Protein AF-A0A379FHU0-F1 (afdb_monomer_lite)

Radius of gyration: 14.7 Å; chains: 1; bounding box: 33×19×33 Å

InterPro domains:
  IPR008822 Holliday junction resolvase RusA-like [PF05866] (1-54)
  IPR036614 Holliday junction resolvase RusA-like superfamily [G3DSA:3.30.1330.70] (3-57)
  IPR036614 Holliday junction resolvase RusA-like superfamily [SSF103084] (17-56)

Organism: Proteus mirabilis (NCBI:txid584)

Sequence (57 aa):
MPKSWSKTKRSEMNGKPHQQKPDKDNLEKALLDAIFDDDSRVWDGRVTKSVGKKGGR

Structure (mmCIF, N/CA/C/O backbone):
data_AF-A0A379FHU0-F1
#
_entry.id   AF-A0A379FHU0-F1
#
loop_
_atom_site.group_PDB
_atom_site.id
_atom_site.type_symbol
_atom_site.label_atom_id
_atom_site.label_alt_id
_atom_site.label_comp_id
_atom_site.label_asym_id
_atom_site.label_entity_id
_atom_site.label_seq_id
_atom_site.pdbx_PDB_ins_code
_atom_site.Cartn_x
_atom_site.Cartn_y
_atom_site.Cartn_z
_atom_site.occupancy
_atom_site.B_iso_or_equiv
_atom_site.auth_seq_id
_atom_site.auth_comp_id
_atom_site.auth_asym_id
_atom_site.auth_atom_id
_atom_site.pdbx_PDB_model_num
ATOM 1 N N . MET A 1 1 ? -13.265 -4.654 7.016 1.00 87.75 1 MET A N 1
ATOM 2 C CA . MET A 1 1 ? -13.597 -4.401 8.441 1.00 87.75 1 MET A CA 1
ATOM 3 C C . MET A 1 1 ? -13.821 -5.715 9.186 1.00 87.75 1 MET A C 1
ATOM 5 O O . MET A 1 1 ? -14.514 -6.569 8.633 1.00 87.75 1 MET A O 1
ATOM 9 N N . PRO A 1 2 ? -13.296 -5.879 10.416 1.00 87.19 2 PRO A N 1
ATOM 10 C CA . PRO A 1 2 ? -13.562 -7.045 11.263 1.00 87.19 2 PRO A CA 1
ATOM 11 C C . PRO A 1 2 ? -15.037 -7.183 11.662 1.00 87.19 2 PRO A C 1
ATOM 13 O O . PRO A 1 2 ? -15.704 -6.187 11.947 1.00 87.19 2 PRO A O 1
ATOM 16 N N . LYS A 1 3 ? -15.531 -8.427 11.741 1.00 87.12 3 LYS A N 1
ATOM 17 C CA . LYS A 1 3 ? -16.881 -8.731 12.260 1.00 87.12 3 LYS A CA 1
ATOM 18 C C . LYS A 1 3 ? -17.016 -8.423 13.756 1.00 87.12 3 LYS A C 1
ATOM 20 O O . LYS A 1 3 ? -18.112 -8.119 14.205 1.00 87.12 3 LYS A O 1
ATOM 25 N N . SER A 1 4 ? -15.905 -8.467 14.494 1.00 91.56 4 SER A N 1
ATOM 26 C CA . SER A 1 4 ? -15.834 -8.175 15.931 1.00 91.56 4 SER A CA 1
ATOM 27 C C . SER A 1 4 ? -16.026 -6.696 16.276 1.00 91.56 4 SER A C 1
ATOM 29 O O . SER A 1 4 ? -16.166 -6.354 17.446 1.00 91.56 4 SER A O 1
ATOM 31 N N . TRP A 1 5 ? -16.020 -5.790 15.294 1.00 93.06 5 TRP A N 1
ATOM 32 C CA . TRP A 1 5 ? -16.250 -4.373 15.555 1.00 93.06 5 TRP A CA 1
ATOM 33 C C . TRP A 1 5 ? -17.740 -4.060 15.723 1.00 93.06 5 TRP A C 1
ATOM 35 O O . TRP A 1 5 ? -18.585 -4.467 14.915 1.00 93.06 5 TRP A O 1
ATOM 45 N N . SER A 1 6 ? -18.049 -3.236 16.727 1.00 95.31 6 SER A N 1
ATOM 46 C CA . SER A 1 6 ? -19.372 -2.631 16.898 1.00 95.31 6 SER A CA 1
ATOM 47 C C . SER A 1 6 ? -19.788 -1.832 15.653 1.00 95.31 6 SER A C 1
ATOM 49 O O . SER A 1 6 ? -18.971 -1.514 14.782 1.00 95.31 6 SER A O 1
ATOM 51 N N . LYS A 1 7 ? -21.084 -1.516 15.524 1.00 93.56 7 LYS A N 1
ATOM 52 C CA . LYS A 1 7 ? -21.582 -0.687 14.409 1.00 93.56 7 LYS A CA 1
ATOM 53 C C . LYS A 1 7 ? -20.915 0.697 14.405 1.00 93.56 7 LYS A C 1
ATOM 55 O O . LYS A 1 7 ? -20.460 1.135 13.353 1.00 93.56 7 LYS A O 1
ATOM 60 N N . THR A 1 8 ? -20.774 1.315 15.578 1.00 95.81 8 THR A N 1
ATOM 61 C CA . THR A 1 8 ? -20.128 2.623 15.762 1.00 95.81 8 THR A CA 1
ATOM 62 C C . THR A 1 8 ? -18.671 2.604 15.310 1.00 95.81 8 THR A C 1
ATOM 64 O O . THR A 1 8 ? -18.308 3.348 14.404 1.00 95.81 8 THR A O 1
ATOM 67 N N . LYS A 1 9 ? -17.867 1.653 15.810 1.00 94.69 9 LYS A N 1
ATOM 68 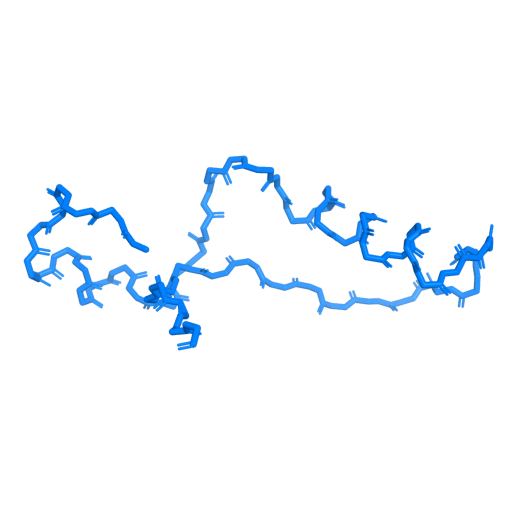C CA . LYS A 1 9 ? -16.450 1.533 15.432 1.00 94.69 9 LYS A CA 1
ATOM 69 C C . LYS A 1 9 ? -16.266 1.298 13.932 1.00 94.69 9 LYS A C 1
ATOM 71 O O . LYS A 1 9 ? -15.336 1.817 13.325 1.00 94.69 9 LYS A O 1
ATOM 76 N N . ARG A 1 10 ? -17.157 0.520 13.307 1.00 93.50 10 ARG A N 1
ATOM 77 C CA . ARG A 1 10 ? -17.155 0.332 11.847 1.00 93.50 10 ARG A CA 1
ATOM 78 C C . ARG A 1 10 ? -17.412 1.633 11.095 1.00 93.50 10 ARG A C 1
ATOM 80 O O . ARG A 1 10 ? -16.769 1.850 10.077 1.00 93.50 10 ARG A O 1
ATOM 87 N N . SER A 1 11 ? -18.318 2.472 11.588 1.00 93.44 11 SER A N 1
ATOM 88 C CA . SER A 1 11 ? -18.603 3.780 10.995 1.00 93.44 11 SER A CA 1
ATOM 89 C C . SER A 1 11 ? -17.414 4.734 11.129 1.00 93.44 11 SER A C 1
ATOM 91 O O . SER A 1 11 ? -16.999 5.325 10.140 1.00 93.44 11 SER A O 1
ATOM 93 N N . GLU A 1 12 ? -16.826 4.832 12.322 1.00 95.00 12 GLU A N 1
ATOM 94 C CA . GLU A 1 12 ? -15.694 5.729 12.616 1.00 95.00 12 GLU A CA 1
ATOM 95 C C . GLU A 1 12 ? -14.428 5.374 11.830 1.00 95.00 12 GLU A C 1
ATOM 97 O O . GLU A 1 12 ? -13.690 6.249 11.375 1.00 95.00 12 GLU A O 1
ATOM 102 N N . MET A 1 13 ? -14.172 4.074 11.677 1.00 95.06 13 MET A N 1
ATOM 103 C CA . MET A 1 13 ? -12.965 3.571 11.029 1.00 95.06 13 MET A CA 1
ATOM 104 C C . MET A 1 13 ? -13.102 3.440 9.513 1.00 95.06 13 MET A C 1
ATOM 106 O O . MET A 1 13 ? -12.096 3.228 8.841 1.00 95.06 13 MET A O 1
ATOM 110 N N . ASN A 1 14 ? -14.308 3.536 8.951 1.00 94.25 14 ASN A N 1
ATOM 111 C CA . ASN A 1 14 ? -14.501 3.430 7.509 1.00 94.25 14 ASN A CA 1
ATOM 112 C C . ASN A 1 14 ? -13.717 4.534 6.778 1.00 94.25 14 ASN A C 1
ATOM 114 O O . ASN A 1 14 ? -13.844 5.712 7.098 1.00 94.25 14 ASN A O 1
ATOM 118 N N . GLY A 1 15 ? -12.888 4.146 5.809 1.00 92.75 15 GLY A N 1
ATOM 119 C CA . GLY A 1 15 ? -12.030 5.064 5.056 1.00 92.75 15 GLY A CA 1
ATOM 120 C C . GLY A 1 15 ? -10.769 5.539 5.792 1.00 92.75 15 GLY A C 1
ATOM 121 O O . GLY A 1 15 ? -9.926 6.181 5.173 1.00 92.75 15 GLY A O 1
ATOM 122 N N . LYS A 1 16 ? -10.584 5.205 7.078 1.00 95.38 16 LYS A N 1
ATOM 123 C CA . LYS A 1 16 ? -9.355 5.535 7.824 1.00 95.38 16 LYS A CA 1
ATOM 124 C C . LYS A 1 16 ? -8.165 4.679 7.357 1.00 95.38 16 LYS A C 1
ATOM 126 O O . LYS A 1 16 ? -8.387 3.598 6.799 1.00 95.38 16 LYS A O 1
ATOM 131 N N . PRO A 1 17 ? -6.912 5.113 7.606 1.00 95.50 17 PRO A N 1
ATOM 132 C CA . PRO A 1 17 ? -5.722 4.329 7.277 1.00 95.50 17 PRO A CA 1
ATOM 133 C C . PRO A 1 17 ? -5.758 2.927 7.895 1.00 95.50 17 PRO A C 1
ATOM 135 O O . PRO A 1 17 ? -6.008 2.761 9.091 1.00 95.50 17 PRO A O 1
ATOM 138 N N . HIS A 1 18 ? -5.508 1.906 7.079 1.00 94.50 18 HIS A N 1
ATOM 139 C CA . HIS A 1 18 ? -5.488 0.517 7.523 1.00 94.50 18 HIS A CA 1
ATOM 140 C C . HIS A 1 18 ? -4.072 0.088 7.921 1.00 94.50 18 HIS A C 1
ATOM 142 O O . HIS A 1 18 ? -3.193 0.002 7.070 1.00 94.50 18 HIS A O 1
ATOM 148 N N . GLN A 1 19 ? -3.875 -0.278 9.189 1.00 92.00 19 GLN A N 1
ATOM 149 C CA . GLN A 1 19 ? -2.537 -0.512 9.758 1.00 92.00 19 GLN A CA 1
ATOM 150 C C . GLN A 1 19 ? -2.091 -1.984 9.816 1.00 92.00 19 GLN A C 1
ATOM 152 O O . GLN A 1 19 ? -0.924 -2.252 10.072 1.00 92.00 19 GLN A O 1
ATOM 157 N N . GLN A 1 20 ? -2.980 -2.961 9.594 1.00 92.12 20 GLN A N 1
ATOM 158 C CA . GLN A 1 20 ? -2.563 -4.375 9.615 1.00 92.12 20 GLN A CA 1
ATOM 159 C C . GLN A 1 20 ? -1.832 -4.753 8.320 1.00 92.12 20 GLN A C 1
ATOM 161 O O . GLN A 1 20 ? -2.193 -4.245 7.249 1.00 92.12 20 GLN A O 1
ATOM 166 N N . LYS A 1 21 ? -0.873 -5.683 8.426 1.00 93.50 21 LYS A N 1
ATOM 167 C CA . LYS A 1 21 ? -0.131 -6.264 7.297 1.00 93.50 21 LYS A CA 1
ATOM 168 C C . LYS A 1 21 ? -1.046 -6.997 6.292 1.00 93.50 21 LYS A C 1
ATOM 170 O O . LYS A 1 21 ? -2.156 -7.385 6.670 1.00 93.50 21 LYS A O 1
ATOM 175 N N . PRO A 1 22 ? -0.612 -7.197 5.031 1.00 94.88 22 PRO A N 1
ATOM 176 C CA . PRO A 1 22 ? 0.586 -6.608 4.399 1.00 94.88 22 PRO A CA 1
ATOM 177 C C . PRO A 1 22 ? 0.498 -5.075 4.363 1.00 94.88 22 PRO A C 1
ATOM 179 O O . PRO A 1 22 ? -0.605 -4.543 4.301 1.00 94.88 22 PRO A O 1
ATOM 182 N N . ASP A 1 23 ? 1.598 -4.351 4.498 1.00 94.44 23 ASP A N 1
ATOM 183 C CA . ASP A 1 23 ? 1.614 -2.879 4.443 1.00 94.44 23 ASP A CA 1
ATOM 184 C C . ASP A 1 23 ? 1.403 -2.345 3.009 1.00 94.44 23 ASP A C 1
ATOM 186 O O . ASP A 1 23 ? 1.097 -3.091 2.075 1.00 94.44 23 ASP A O 1
ATOM 190 N N . LYS A 1 24 ? 1.404 -1.014 2.860 1.00 95.62 24 LYS A N 1
ATOM 191 C CA . LYS A 1 24 ? 1.062 -0.315 1.607 1.00 95.62 24 LYS A CA 1
ATOM 192 C C . LYS A 1 24 ? 2.042 -0.668 0.486 1.00 95.62 24 LYS A C 1
ATOM 194 O O . LYS A 1 24 ? 1.614 -0.903 -0.636 1.00 95.62 24 LYS A O 1
ATOM 199 N N . ASP A 1 25 ? 3.325 -0.685 0.808 1.00 95.31 25 ASP A N 1
ATOM 200 C CA . ASP A 1 25 ? 4.451 -0.966 -0.077 1.00 95.31 25 ASP A CA 1
ATOM 201 C C . ASP A 1 25 ? 4.495 -2.435 -0.499 1.00 95.31 25 ASP A C 1
ATOM 203 O O . ASP A 1 25 ? 4.730 -2.704 -1.670 1.00 95.31 25 ASP A O 1
ATOM 207 N N . ASN A 1 2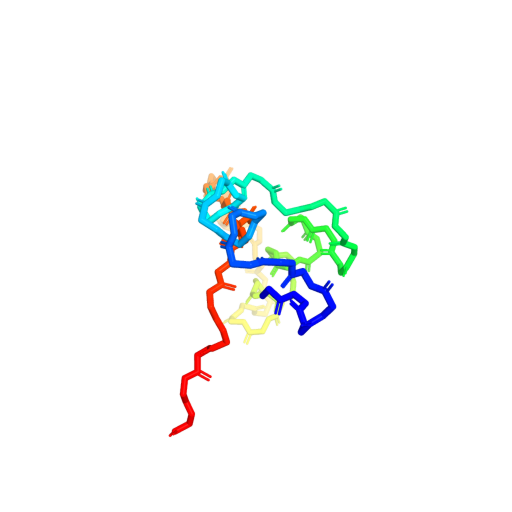6 ? 4.158 -3.394 0.374 1.00 97.00 26 ASN A N 1
ATOM 208 C CA . ASN A 1 26 ? 3.989 -4.786 -0.066 1.00 97.00 26 ASN A CA 1
ATOM 209 C C . ASN A 1 26 ? 2.862 -4.940 -1.100 1.00 97.00 26 ASN A C 1
ATOM 211 O O . ASN A 1 26 ? 2.987 -5.724 -2.037 1.00 97.00 26 ASN A O 1
ATOM 215 N N . LEU A 1 27 ? 1.751 -4.215 -0.928 1.00 96.44 27 LEU A N 1
ATOM 216 C CA . LEU A 1 27 ? 0.637 -4.252 -1.881 1.00 96.44 27 LEU A CA 1
ATOM 217 C C . LEU A 1 27 ? 0.997 -3.580 -3.210 1.00 96.44 27 LEU A C 1
ATOM 219 O O . LEU A 1 27 ? 0.650 -4.103 -4.264 1.00 96.44 27 LEU A O 1
ATOM 223 N N . GLU A 1 28 ? 1.677 -2.436 -3.151 1.00 97.19 28 GLU A N 1
ATOM 224 C CA . GLU A 1 28 ? 2.190 -1.728 -4.326 1.00 97.19 28 GLU A CA 1
ATOM 225 C C . GLU A 1 28 ? 3.178 -2.607 -5.095 1.00 97.19 28 GLU A C 1
ATOM 227 O O . GLU A 1 28 ? 2.976 -2.847 -6.281 1.00 97.19 28 GLU A O 1
ATOM 232 N N . LYS A 1 29 ? 4.148 -3.203 -4.396 1.00 95.75 29 LYS A N 1
ATOM 233 C CA . LYS A 1 29 ? 5.106 -4.138 -4.982 1.00 95.75 29 LYS A CA 1
ATOM 234 C C . LYS A 1 29 ? 4.425 -5.333 -5.645 1.00 95.75 29 LYS A C 1
ATOM 236 O O . LYS A 1 29 ? 4.711 -5.628 -6.795 1.00 95.75 29 LYS A O 1
ATOM 241 N N . ALA A 1 30 ? 3.492 -5.994 -4.957 1.00 97.25 30 ALA A N 1
ATOM 242 C CA . ALA A 1 30 ? 2.801 -7.157 -5.514 1.00 97.25 30 ALA A CA 1
ATOM 243 C C . ALA A 1 30 ? 1.989 -6.821 -6.777 1.00 97.25 30 ALA A C 1
ATOM 245 O O . ALA A 1 30 ? 1.830 -7.673 -7.646 1.00 97.25 30 ALA A O 1
ATOM 246 N N . LEU A 1 31 ? 1.458 -5.598 -6.877 1.00 97.12 31 LEU A N 1
ATOM 247 C CA . LEU A 1 31 ? 0.773 -5.132 -8.079 1.00 97.12 31 LEU A CA 1
ATOM 248 C C . LEU A 1 31 ? 1.756 -4.889 -9.228 1.00 97.12 31 LEU A C 1
ATOM 250 O O . LEU A 1 31 ? 1.476 -5.298 -10.352 1.00 97.12 31 LEU A O 1
ATOM 254 N N . LEU A 1 32 ? 2.882 -4.227 -8.950 1.00 97.62 32 LEU A N 1
ATOM 255 C CA . LEU A 1 32 ? 3.906 -3.935 -9.950 1.00 97.62 32 LEU A CA 1
ATOM 256 C C . LEU A 1 32 ? 4.541 -5.222 -10.486 1.00 97.62 32 LEU A C 1
ATOM 258 O O . LEU A 1 32 ? 4.509 -5.428 -11.696 1.00 97.62 32 LEU A O 1
ATOM 262 N N . ASP A 1 33 ? 4.962 -6.126 -9.596 1.00 96.94 33 ASP A N 1
ATOM 263 C CA . ASP A 1 33 ? 5.519 -7.442 -9.942 1.00 96.94 33 ASP A CA 1
ATOM 264 C C . ASP A 1 33 ? 4.529 -8.290 -10.780 1.00 96.94 33 ASP A C 1
ATOM 266 O O . ASP A 1 33 ? 4.940 -9.153 -11.551 1.00 96.94 33 ASP A O 1
ATOM 270 N N . ALA A 1 34 ? 3.211 -8.087 -10.629 1.00 97.62 34 ALA A N 1
ATOM 271 C CA . ALA A 1 34 ? 2.189 -8.840 -11.366 1.00 97.62 34 ALA A CA 1
ATOM 272 C C . ALA A 1 34 ? 1.865 -8.267 -12.756 1.00 97.62 34 ALA A C 1
ATOM 274 O O . ALA A 1 34 ? 1.338 -8.988 -13.604 1.00 97.62 34 ALA A O 1
ATOM 275 N N . ILE A 1 35 ? 2.095 -6.970 -12.971 1.00 97.25 35 ILE A N 1
ATOM 276 C CA . ILE A 1 35 ? 1.747 -6.272 -14.219 1.00 97.25 35 ILE A CA 1
ATOM 277 C C . ILE A 1 35 ? 2.980 -6.072 -15.104 1.00 97.25 35 ILE A C 1
ATOM 279 O O . ILE A 1 35 ? 2.856 -6.030 -16.330 1.00 97.25 35 ILE A O 1
ATOM 283 N N . PHE A 1 36 ? 4.156 -5.915 -14.501 1.00 96.12 36 PHE A N 1
ATOM 284 C CA . PHE A 1 36 ? 5.387 -5.573 -15.190 1.00 96.12 36 PHE A CA 1
ATOM 285 C C . PHE A 1 36 ? 6.466 -6.618 -14.933 1.00 96.12 36 PHE A C 1
ATOM 287 O O . PHE A 1 36 ? 6.754 -6.946 -13.789 1.00 96.12 36 PHE A O 1
ATOM 294 N N . ASP A 1 37 ? 7.118 -7.063 -16.007 1.00 95.38 37 ASP A N 1
ATOM 295 C CA . ASP A 1 37 ? 8.348 -7.855 -15.899 1.00 95.38 37 ASP A CA 1
ATOM 296 C C . ASP A 1 37 ? 9.526 -7.001 -15.375 1.00 95.38 37 ASP A C 1
ATOM 298 O O . ASP A 1 37 ? 10.437 -7.525 -14.740 1.00 95.38 37 ASP A O 1
ATOM 302 N N . ASP A 1 38 ? 9.494 -5.684 -15.631 1.00 95.38 38 ASP A N 1
ATOM 303 C CA . ASP A 1 38 ? 10.402 -4.664 -15.084 1.00 95.38 38 ASP A CA 1
ATOM 304 C C . ASP A 1 38 ? 9.609 -3.384 -14.758 1.00 95.38 38 ASP A C 1
ATOM 306 O O . ASP A 1 38 ? 9.107 -2.683 -15.650 1.00 95.38 38 ASP A O 1
ATOM 310 N N . ASP A 1 39 ? 9.461 -3.091 -13.467 1.00 94.25 39 ASP A N 1
ATOM 311 C CA . ASP A 1 39 ? 8.719 -1.943 -12.948 1.00 94.25 39 ASP A CA 1
ATOM 312 C C . ASP A 1 39 ? 9.581 -0.680 -12.776 1.00 94.25 39 ASP A C 1
ATOM 314 O O . ASP A 1 39 ? 9.044 0.359 -12.390 1.00 94.25 39 ASP A O 1
ATOM 318 N N . SER A 1 40 ? 10.867 -0.702 -13.164 1.00 95.31 40 SER A N 1
ATOM 319 C CA . SER A 1 40 ? 11.800 0.437 -13.050 1.00 95.31 40 SER A CA 1
ATOM 320 C C . SER A 1 40 ? 11.326 1.720 -13.746 1.00 95.31 40 SER A C 1
ATOM 322 O O . SER A 1 40 ? 11.733 2.829 -13.395 1.00 95.31 40 SER A O 1
ATOM 324 N N . ARG A 1 41 ? 10.419 1.588 -14.720 1.00 94.06 41 ARG A N 1
ATOM 325 C CA . ARG A 1 41 ? 9.765 2.706 -15.418 1.00 94.06 41 ARG A CA 1
ATOM 326 C C . ARG A 1 41 ? 8.698 3.432 -14.590 1.00 94.06 41 ARG A C 1
ATOM 328 O O . ARG A 1 41 ? 8.294 4.534 -14.963 1.00 94.06 41 ARG A O 1
ATOM 335 N N . VAL A 1 42 ? 8.214 2.833 -13.503 1.00 95.06 42 VAL A N 1
ATOM 336 C CA . VAL A 1 42 ? 7.225 3.422 -12.591 1.00 95.06 42 VAL A CA 1
ATOM 337 C C . VAL A 1 42 ? 7.969 4.158 -11.482 1.00 95.06 42 VAL A C 1
ATOM 339 O O . VAL A 1 42 ? 8.244 3.620 -10.416 1.00 95.06 42 VAL A O 1
ATOM 342 N N . TRP A 1 43 ? 8.326 5.408 -11.757 1.00 95.44 43 TRP A N 1
ATOM 343 C CA . TRP A 1 43 ? 9.116 6.233 -10.838 1.00 95.44 43 TRP A CA 1
ATOM 344 C C . TRP A 1 43 ? 8.264 7.108 -9.902 1.00 95.44 43 TRP A C 1
ATOM 346 O O . TRP A 1 43 ? 8.785 7.623 -8.915 1.00 95.44 43 TRP A O 1
ATOM 356 N N . ASP A 1 44 ? 6.968 7.270 -10.189 1.00 96.56 44 ASP A N 1
ATOM 357 C CA . ASP A 1 44 ? 6.002 7.981 -9.341 1.00 96.56 44 ASP A CA 1
ATOM 358 C C . ASP A 1 44 ? 4.722 7.158 -9.166 1.00 96.56 44 ASP A C 1
ATOM 360 O O . ASP A 1 44 ? 4.249 6.493 -10.093 1.00 96.56 44 ASP A O 1
ATOM 364 N N . GLY A 1 45 ? 4.154 7.208 -7.962 1.00 93.44 45 GLY A N 1
ATOM 365 C CA . GLY A 1 45 ? 3.010 6.390 -7.592 1.00 93.44 45 GLY A CA 1
ATOM 366 C C . GLY A 1 45 ? 2.350 6.840 -6.295 1.00 93.44 45 GLY A C 1
ATOM 367 O O . GLY A 1 45 ? 2.995 7.218 -5.314 1.00 93.44 45 GLY A O 1
ATOM 368 N N . ARG A 1 46 ? 1.015 6.766 -6.264 1.00 96.25 46 ARG A N 1
ATOM 369 C CA . ARG A 1 46 ? 0.223 7.051 -5.063 1.00 96.25 46 ARG A CA 1
ATOM 370 C C . ARG A 1 46 ? -0.678 5.880 -4.715 1.00 96.25 46 ARG A C 1
ATOM 372 O O . ARG A 1 46 ? -1.781 5.743 -5.233 1.00 96.25 46 ARG A O 1
ATOM 379 N N . VAL A 1 47 ? -0.257 5.102 -3.725 1.00 95.50 47 VAL A N 1
ATOM 380 C CA . VAL A 1 47 ? -1.105 4.075 -3.097 1.00 95.50 47 VAL A CA 1
ATOM 381 C C . VAL A 1 47 ? -1.633 4.573 -1.754 1.00 95.50 47 VAL A C 1
ATOM 383 O O . VAL A 1 47 ? -0.938 5.265 -1.016 1.00 95.50 47 VAL A O 1
ATOM 386 N N . THR A 1 48 ? -2.879 4.241 -1.423 1.00 95.25 48 THR A N 1
ATOM 387 C CA . THR A 1 48 ? -3.476 4.492 -0.105 1.00 95.25 48 THR A CA 1
ATOM 388 C C . THR A 1 48 ? -4.192 3.232 0.357 1.00 95.25 48 THR A C 1
ATOM 390 O O . THR A 1 48 ? -5.050 2.711 -0.350 1.00 95.25 48 THR A O 1
ATOM 393 N N . LYS A 1 49 ? -3.868 2.750 1.560 1.00 94.69 49 LYS A N 1
ATOM 394 C CA . LYS A 1 49 ? -4.530 1.588 2.159 1.00 94.69 49 LYS A CA 1
ATOM 395 C C . LYS A 1 49 ? -5.568 2.049 3.179 1.00 94.69 49 LYS A C 1
ATOM 397 O O . LYS A 1 49 ? -5.213 2.517 4.261 1.00 94.69 49 LYS A O 1
ATOM 402 N N . SER A 1 50 ? -6.848 1.908 2.849 1.00 94.81 50 SER A N 1
ATOM 403 C CA . SER A 1 50 ? -7.961 2.327 3.706 1.00 94.81 50 SER A CA 1
ATOM 404 C C . SER A 1 50 ? -8.774 1.141 4.227 1.00 94.81 50 SER A C 1
ATOM 406 O O . SER A 1 50 ? -8.833 0.061 3.635 1.00 94.81 50 SER A O 1
ATOM 408 N N . VAL A 1 51 ? -9.400 1.321 5.389 1.00 93.56 51 VAL A N 1
ATOM 409 C CA . VAL A 1 51 ? -10.318 0.332 5.954 1.00 93.56 51 VAL A CA 1
ATOM 410 C C . VAL A 1 51 ? -11.648 0.402 5.202 1.00 93.56 51 VAL A C 1
ATOM 412 O O . VAL A 1 51 ? -12.394 1.367 5.337 1.00 93.56 51 VAL A O 1
ATOM 415 N N . GLY A 1 52 ? -11.968 -0.653 4.454 1.00 90.25 52 GLY A N 1
ATOM 416 C CA . GLY A 1 52 ? -13.220 -0.770 3.703 1.00 90.25 52 GLY A CA 1
ATOM 417 C C . GLY A 1 52 ? -14.145 -1.889 4.186 1.00 90.25 52 GLY A C 1
ATOM 418 O O . GLY A 1 52 ? -1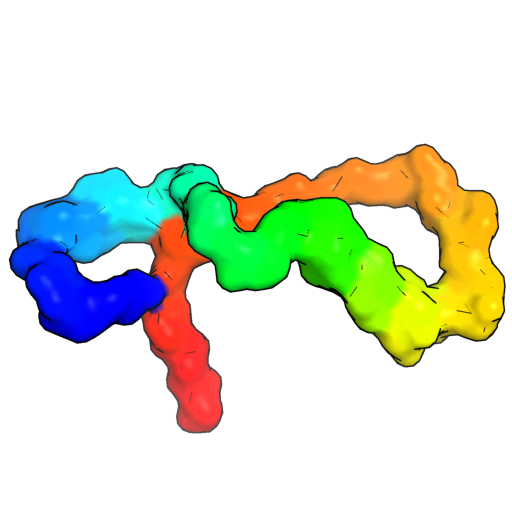3.780 -2.762 4.994 1.00 90.25 52 GLY A O 1
ATOM 419 N N . LYS A 1 53 ? -15.375 -1.882 3.662 1.00 85.56 53 LYS A N 1
ATOM 420 C CA . LYS A 1 53 ? -16.270 -3.048 3.705 1.00 85.56 53 LYS A CA 1
ATOM 421 C C . LYS A 1 53 ? -15.661 -4.169 2.854 1.00 85.56 53 LYS A C 1
ATOM 423 O O . LYS A 1 53 ? -14.873 -3.908 1.953 1.00 85.56 53 LYS A O 1
ATOM 428 N N . LYS A 1 54 ? -15.996 -5.425 3.158 1.00 80.88 54 LYS A N 1
ATOM 429 C CA . LYS A 1 54 ? -15.589 -6.543 2.298 1.00 80.88 54 LYS A CA 1
ATOM 430 C C . LYS A 1 54 ? -16.277 -6.352 0.940 1.00 80.88 54 LYS A C 1
ATOM 432 O O . LYS A 1 54 ? -17.497 -6.209 0.929 1.00 80.88 54 LYS A O 1
ATOM 437 N N . GLY A 1 55 ? -15.506 -6.300 -0.148 1.00 70.06 55 GLY A N 1
ATOM 438 C CA . GLY A 1 55 ? -16.061 -6.282 -1.503 1.00 70.06 55 GLY A CA 1
ATOM 439 C C . GLY A 1 55 ? -16.891 -7.543 -1.740 1.00 70.06 55 GLY A C 1
ATOM 440 O O . GLY A 1 55 ? -16.501 -8.624 -1.285 1.00 70.06 55 G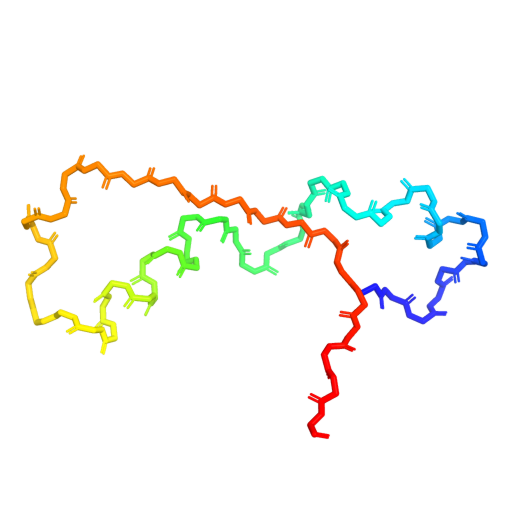LY A O 1
ATOM 441 N N . GLY A 1 56 ? -18.060 -7.391 -2.363 1.00 56.88 56 GLY A N 1
ATOM 442 C CA . GLY A 1 56 ? -18.851 -8.529 -2.832 1.00 56.88 56 GLY A CA 1
ATOM 443 C C . GLY A 1 56 ? -18.099 -9.264 -3.941 1.00 56.88 56 GLY A C 1
ATOM 444 O O . GLY A 1 56 ? -17.351 -8.631 -4.683 1.00 56.88 56 GLY A O 1
ATOM 445 N N . ARG A 1 57 ? -18.260 -10.588 -4.001 1.00 40.56 57 ARG A N 1
ATOM 446 C CA . ARG A 1 57 ? -18.054 -11.319 -5.255 1.00 40.56 57 ARG A CA 1
ATOM 447 C C . ARG A 1 57 ? -19.316 -11.182 -6.084 1.00 40.56 57 ARG A C 1
ATOM 449 O O . ARG A 1 57 ? -20.391 -11.188 -5.441 1.00 40.56 57 ARG A O 1
#

Secondary structure (DSSP, 8-state):
--TTS-HHHHHHHTTSBP-SSS-HHHHHHHHHHHH-S--TT--------B--PPPP-

Foldseek 3Di:
DDPPDDPVRCVVQFFPADDDPPDQVVVVVVVQVVPDPDNPVCPDDDTTHGDHDPDDD

pLDDT: mean 92.08, std 9.5, range [40.56, 97.62]

=== Feature glossary ===
The record interleaves many kinds of information about one protein. Here is each kind framed as the question it answers.

Q: What are the backbone torsion angles?
A: φ (phi) and ψ (psi) are the two rotatable backbone dihedrals per residue: φ is the C(i-1)–N–Cα–C torsion, ψ is the N–Cα–C–N(i+1) torsion, both in degrees on (−180°, 180°]. α-helical residues cluster near (−60°, −45°); β-strand residues near (−120°, +130°). A Ramachandran plot is simply a scatter of (φ, ψ) for every residue.

Q: What is the amino-acid chain?
A: This is the polypeptide sequence — one letter per residue, N-terminus first. Length ranges from a few dozen residues for small domains to over a thousand for large multi-domain proteins.

Q: How mobile is each atom in the crystal?
A: For experimental (PDB) structures, the B-factor (temperature factor) quantifies the positional spread of each atom in the crystal — a combination of thermal vibration and static disorder — in units of Å². High B-factors mark flexible loops or poorly resolved regions; low B-factors mark the rigid, well-ordered core.

Q: Are the domains correctly placed relative to each other?
A: Predicted Aligned Error (PAE) is an AlphaFold confidence matrix: entry (i, j) is the expected error in the position of residue j, in ångströms, when the prediction is superimposed on the true structure at residue i. Low PAE within a block of residues means that block is internally rigid and well-predicted; high PAE between two blocks means their relative placement is uncertain even if each block individually is confident.

Q: How confident is the AlphaFold model at each residue?
A: pLDDT is the predicted lDDT-Cα score: AlphaFold's confidence that the local environment of each residue (all inter-atomic distances within 15 Å) is correctly placed. It is a per-residue number between 0 and 100, with higher meaning more reliable.

Q: What family and function is it annotated with?
A: Functional annotations link the protein to curated databases. InterPro entries identify conserved domains and families by matching the sequence against member-database signatures (Pfam, PROSITE, CDD, …). Gene Ontology (GO) terms describe molecular function, biological process, and cellular component in a controlled vocabulary. CATH places the structure in a hierarchical fold classification (Class/Architecture/Topology/Homologous-superfamily). The organism is the source species.

Q: How big and how compact is the whole molecule?
A: Three whole-structure scalars: the ra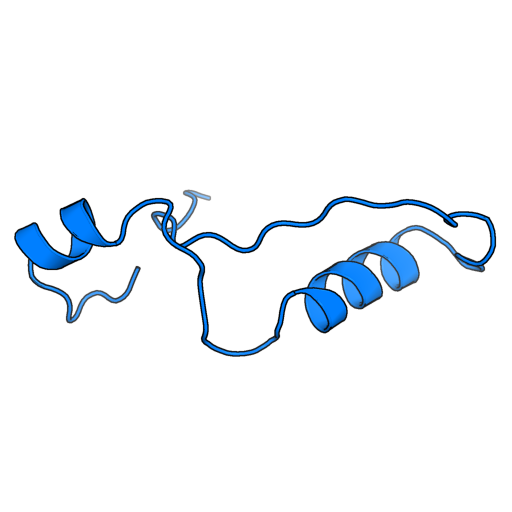dius of gyration (RMS distance of Cα from centroid, in Å), the count of Cα–Cα contacts (pairs closer than 8 Å and separated by more than four residues in sequence — i.e. tertiary, not local, contacts), and the bounding-box dimensions. Together they distinguish compact globular folds from extended fibres or disordered chains.

Q: What known structures does this most resemble?
A: The Foldseek neighbor list gives the closest experimentally determined structures in the PDB, ranked by structural alignment. TM-score near 1 means near-identical fold; near 0.3 means only rough topology match. This is how one finds what a novel AlphaFold prediction most resembles in the solved-structure universe.

Q: Which residues are buried vs exposed?
A: SASA measures how much of the protein is reachable by solvent. It is computed by rolling a water-sized probe over the atomic surface and summing the exposed area (Å²). Per-residue SASA distinguishes core (buried, low SASA) from surface (exposed, high SASA) residues; total SASA is a whole-molecule size measure.

Q: Which residues are in helices, strands, or loops?
A: Eight-state secondary structure (DSSP): H is the canonical α-helix, G the tighter 3₁₀-helix, I the wider π-helix; E/B are β-structure, T and S are turns and bends, and '-' is everything else. DSSP derives these from the pattern of main-chain N–H···O=C hydrogen bonds, not from the sequence.

Q: Where is each backbone atom in 3D?
A: Structure coordinates are given as an mmCIF _atom_site loop: one row per atom with element, residue name, chain id, sequence number, and x/y/z position in Å. Only the four main-chain atoms per residue are included here; side chains are omitted to keep the record compact.

Q: What if only a Cα trace is available?
A: Three-state secondary structure (P-SEA) collapses the eight DSSP classes into helix (a), strand (b), and coil (c). P-SEA assigns these from Cα geometry alone — distances and angles — without requiring backbone oxygens, so it works on any Cα trace.

Q: What do the rendered images show?
A: The six renders are orthographic views along the three Cartesian axes in both directions. Representation (cartoon, sticks, or surface) and color scheme (sequence-rainbow or by-chain) vary across proteins so the training set covers all the common visualization conventions.

Q: What does the local fold look like, residue by residue?
A: Foldseek's 3Di representation compresses backbone geometry into a per-residue letter drawn from a learned twenty-state alp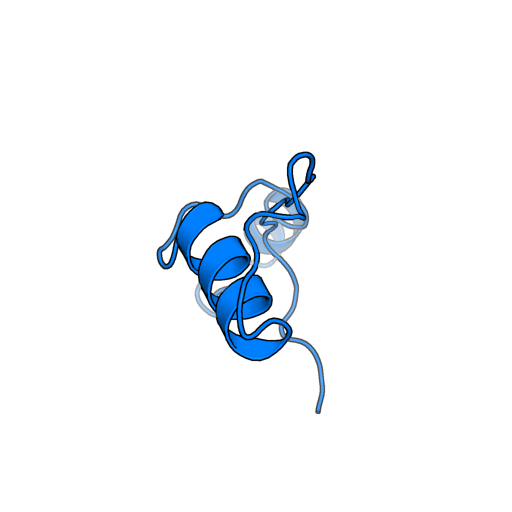habet. It captures the tertiary interaction pattern around each residue — which residues are packed against it in space, regardless of where they are in sequence.

Q: What do the diagnostic plots show?
A: The contact map is a binary N×N matrix image: pixel (i, j) is dark where Cα_i and Cα_j are within 8 Å and |i−j|>4. Because the |i−j|>4 filter removes local helical contacts, off-diagonal stripes parallel to the main diagonal indicate parallel β-sheets; stripes perpendicular to it indicate antiparallel β-sheets. The Ramachandran plot scatters every residue's (φ, ψ) pair against the sterically allowed regions. The PAE heatmap renders the predicted-aligned-error matrix.